Protein AF-A0A6B3CUC7-F1 (afdb_monomer_lite)

Foldseek 3Di:
DDADADDDDDKDKKKKWFWAADPVDWLAIDTDDIDIAIPVHPDGDDDDDHGQAIQIRQLVPDDDQDDGDPSNVVSCVGRLVNDPDVSNSVSVVVNVVVD

Secondary structure (DSSP, 8-state):
-B----SSS--EEEEEEEEEE-SSSTTBEEEEEEEEEEES-SSPBP--SPPSEEEETTTS-S-------HHHHHHHHHHTTB-S-HHHHHHHHHHHHH-

Sequence (99 aa):
ALTVHRAGERPHRIAVGLYDQDPGEEGRLTPRERLDIDVPQTAPRPIGKLPALVVLNDGDLSYAKIRFDADSFHTLRASLSGLPDPLTRAVVWNALRDA

Structure (mmCIF, N/CA/C/O backbone):
data_AF-A0A6B3CUC7-F1
#
_entry.id   AF-A0A6B3CUC7-F1
#
loop_
_atom_site.group_PDB
_atom_site.id
_atom_site.type_symbol
_atom_site.label_atom_id
_atom_site.label_alt_id
_atom_site.label_comp_id
_atom_site.label_asym_id
_atom_site.label_entity_id
_atom_site.label_seq_id
_atom_site.pdbx_PDB_ins_code
_atom_site.Cartn_x
_atom_site.Cartn_y
_atom_site.Cartn_z
_atom_site.occupancy
_atom_site.B_iso_or_equiv
_atom_site.auth_seq_id
_atom_site.auth_comp_id
_atom_site.auth_asym_id
_atom_site.auth_atom_id
_atom_site.pdbx_PDB_model_num
ATOM 1 N N . ALA A 1 1 ? 1.374 -13.800 -2.606 1.00 90.44 1 ALA A N 1
ATOM 2 C CA . ALA A 1 1 ? 2.677 -13.102 -2.671 1.00 90.44 1 ALA A CA 1
ATOM 3 C C . ALA A 1 1 ? 2.481 -11.805 -3.442 1.00 90.44 1 ALA A C 1
ATOM 5 O O . ALA A 1 1 ? 1.666 -11.790 -4.354 1.00 90.44 1 ALA A O 1
ATOM 6 N N . LEU A 1 2 ? 3.177 -10.738 -3.065 1.00 94.31 2 LEU A N 1
ATOM 7 C CA . LEU A 1 2 ? 3.146 -9.448 -3.743 1.00 94.31 2 LEU A CA 1
ATOM 8 C C . LEU A 1 2 ? 3.984 -9.504 -5.022 1.00 94.31 2 LEU A C 1
ATOM 10 O O . LEU A 1 2 ? 5.149 -9.911 -4.996 1.00 94.31 2 LEU A O 1
ATOM 14 N N . THR A 1 3 ? 3.390 -9.049 -6.119 1.00 94.00 3 THR A N 1
ATOM 15 C CA . THR A 1 3 ? 4.068 -8.839 -7.400 1.00 94.00 3 THR A CA 1
ATOM 16 C C . THR A 1 3 ? 3.871 -7.394 -7.844 1.00 94.00 3 THR A C 1
ATOM 18 O O . THR A 1 3 ? 2.806 -6.819 -7.633 1.00 94.00 3 THR A O 1
ATOM 21 N N . VAL A 1 4 ? 4.911 -6.795 -8.416 1.00 92.00 4 VAL A N 1
ATOM 22 C CA . VAL A 1 4 ? 4.930 -5.425 -8.925 1.00 92.00 4 VAL A CA 1
ATOM 23 C C . VAL A 1 4 ? 5.390 -5.478 -10.373 1.00 92.00 4 VAL A C 1
ATOM 25 O O . VAL A 1 4 ? 6.539 -5.802 -10.680 1.00 92.00 4 VAL A O 1
ATOM 28 N N . HIS A 1 5 ? 4.465 -5.167 -11.273 1.00 90.38 5 HIS A N 1
ATOM 29 C CA . HIS A 1 5 ? 4.723 -5.112 -12.704 1.00 90.38 5 HIS A CA 1
ATOM 30 C C . HIS A 1 5 ? 5.100 -3.684 -13.110 1.00 90.38 5 HIS A C 1
ATOM 32 O O . HIS A 1 5 ? 4.502 -2.723 -12.629 1.00 90.38 5 HIS A O 1
ATOM 38 N N . ARG A 1 6 ? 6.067 -3.540 -14.025 1.00 91.12 6 ARG A N 1
ATOM 39 C CA . ARG A 1 6 ? 6.365 -2.257 -14.684 1.00 91.12 6 ARG A CA 1
ATOM 40 C C . ARG A 1 6 ? 6.009 -2.311 -16.157 1.00 91.12 6 ARG A C 1
ATOM 42 O O . ARG A 1 6 ? 6.241 -3.326 -16.809 1.00 91.12 6 ARG A O 1
ATOM 49 N N . ALA A 1 7 ? 5.550 -1.181 -16.673 1.00 91.94 7 ALA A N 1
ATOM 50 C CA . ALA A 1 7 ? 5.624 -0.877 -18.092 1.00 91.94 7 ALA A CA 1
ATOM 51 C C . ALA A 1 7 ? 6.894 -0.048 -18.349 1.00 91.94 7 ALA A C 1
ATOM 53 O O . ALA A 1 7 ? 7.150 0.925 -17.640 1.00 91.94 7 ALA A O 1
ATOM 54 N N . GLY A 1 8 ? 7.693 -0.438 -19.345 1.00 91.44 8 GLY A N 1
ATOM 55 C CA . GLY A 1 8 ? 8.983 0.185 -19.660 1.00 91.44 8 GLY A CA 1
ATOM 56 C C . GLY A 1 8 ? 10.182 -0.477 -18.971 1.00 91.44 8 GLY A C 1
ATOM 57 O O . GLY A 1 8 ? 10.067 -1.519 -18.328 1.00 91.44 8 GLY A O 1
ATOM 58 N N . GLU A 1 9 ? 11.364 0.124 -19.125 1.00 92.25 9 GLU A N 1
ATOM 59 C CA . GLU A 1 9 ? 12.633 -0.544 -18.796 1.00 92.25 9 GLU A CA 1
ATOM 60 C C . GLU A 1 9 ? 13.389 0.069 -17.616 1.00 92.25 9 GLU A C 1
ATOM 62 O O . GLU A 1 9 ? 14.218 -0.617 -17.023 1.00 92.25 9 GLU A O 1
ATOM 67 N N . ARG A 1 10 ? 13.072 1.313 -17.222 1.00 92.25 10 ARG A N 1
ATOM 68 C CA . ARG A 1 10 ? 13.799 2.036 -16.170 1.00 92.25 10 ARG A CA 1
ATOM 69 C C . ARG A 1 10 ? 13.676 1.328 -14.809 1.00 92.25 10 ARG A C 1
ATOM 71 O O . ARG A 1 10 ? 12.561 1.244 -14.276 1.00 92.25 10 ARG A O 1
ATOM 78 N N . PRO A 1 11 ? 14.800 0.898 -14.206 1.00 93.31 11 PRO A N 1
ATOM 79 C CA . PRO A 1 11 ? 14.798 0.389 -12.846 1.00 93.31 11 PRO A CA 1
ATOM 80 C C . PRO A 1 11 ? 14.371 1.470 -11.857 1.00 93.31 11 PRO A C 1
ATOM 82 O O . PRO A 1 11 ? 14.728 2.643 -11.998 1.00 93.31 11 PRO A O 1
ATOM 85 N N . HIS A 1 12 ? 13.608 1.075 -10.849 1.00 93.00 12 HIS A N 1
ATOM 86 C CA . HIS A 1 12 ? 13.215 1.949 -9.753 1.00 93.00 12 HIS A CA 1
ATOM 87 C C . HIS A 1 12 ? 12.946 1.127 -8.500 1.00 93.00 12 HIS A C 1
ATOM 89 O O . HIS A 1 12 ? 12.766 -0.088 -8.567 1.00 93.00 12 HIS A O 1
ATOM 95 N N . ARG A 1 13 ? 12.899 1.817 -7.365 1.00 95.06 13 ARG A N 1
ATOM 96 C CA . ARG A 1 13 ? 12.464 1.263 -6.091 1.00 95.06 13 ARG A CA 1
ATOM 97 C C . ARG A 1 13 ? 11.147 1.911 -5.697 1.00 95.06 13 ARG A C 1
ATOM 99 O O . ARG A 1 13 ? 10.976 3.115 -5.891 1.00 95.06 13 ARG A O 1
ATOM 106 N N . ILE A 1 14 ? 10.226 1.116 -5.170 1.00 95.81 14 ILE A N 1
ATOM 107 C CA . ILE A 1 14 ? 8.959 1.595 -4.627 1.00 95.81 14 ILE A CA 1
ATOM 108 C C . ILE A 1 14 ? 8.740 1.013 -3.234 1.00 95.81 14 ILE A C 1
ATOM 110 O O . ILE A 1 14 ? 8.887 -0.191 -3.028 1.00 95.81 14 ILE A O 1
ATOM 114 N N . ALA A 1 15 ? 8.388 1.879 -2.286 1.00 97.44 15 ALA A N 1
ATOM 115 C CA . ALA A 1 15 ? 7.954 1.466 -0.962 1.00 97.44 15 ALA A CA 1
ATOM 116 C C . ALA A 1 15 ? 6.482 1.036 -1.023 1.00 97.44 15 ALA A C 1
ATOM 118 O O . ALA A 1 15 ? 5.626 1.785 -1.502 1.00 97.44 15 ALA A O 1
ATOM 119 N N . VAL A 1 16 ? 6.193 -0.179 -0.563 1.00 97.69 16 VAL A N 1
ATOM 120 C CA . VAL A 1 16 ? 4.850 -0.764 -0.522 1.00 97.69 16 VAL A CA 1
ATOM 121 C C . VAL A 1 16 ? 4.455 -1.001 0.929 1.00 97.69 16 VAL A C 1
ATOM 123 O O . VAL A 1 16 ? 5.020 -1.868 1.595 1.00 97.69 16 VAL A O 1
ATOM 126 N N . GLY A 1 17 ? 3.491 -0.228 1.418 1.00 98.19 17 GLY A N 1
ATOM 127 C CA . GLY A 1 17 ? 2.920 -0.378 2.753 1.00 98.19 17 GLY A CA 1
ATOM 128 C C . GLY A 1 17 ? 1.784 -1.396 2.762 1.00 98.19 17 GLY A C 1
ATOM 129 O O . GLY A 1 17 ? 0.894 -1.345 1.913 1.00 98.19 17 GLY A O 1
ATOM 130 N N . LEU A 1 18 ? 1.803 -2.317 3.723 1.00 98.50 18 LEU A N 1
ATOM 131 C CA . LEU A 1 18 ? 0.736 -3.285 3.966 1.00 98.50 18 LEU A CA 1
ATOM 132 C C . LEU A 1 18 ? 0.029 -2.931 5.273 1.00 98.50 18 LEU A C 1
ATOM 134 O O . LEU A 1 18 ? 0.685 -2.805 6.309 1.00 98.50 18 LEU A O 1
ATOM 138 N N . TYR A 1 19 ? -1.297 -2.824 5.236 1.00 98.56 19 TYR A N 1
ATOM 139 C CA . TYR A 1 19 ? -2.101 -2.442 6.395 1.00 98.56 19 TYR A CA 1
ATOM 140 C C . TYR A 1 19 ? -3.214 -3.450 6.669 1.00 98.56 19 TYR A C 1
ATOM 142 O O . TYR A 1 19 ? -3.852 -3.967 5.750 1.00 98.56 19 TYR A O 1
ATOM 150 N N . ASP A 1 20 ? -3.451 -3.708 7.951 1.00 98.25 20 ASP A N 1
ATOM 151 C CA . ASP A 1 20 ? -4.545 -4.535 8.454 1.00 98.25 20 ASP A CA 1
ATOM 152 C C . ASP A 1 20 ? -5.599 -3.679 9.154 1.00 98.25 20 ASP A C 1
ATOM 154 O O . ASP A 1 20 ? -5.282 -2.621 9.695 1.00 98.25 20 ASP A O 1
ATOM 158 N N . GLN A 1 21 ? -6.845 -4.156 9.181 1.00 97.56 21 GLN A N 1
ATOM 159 C CA . GLN A 1 21 ? -7.860 -3.599 10.078 1.00 97.56 21 GLN A CA 1
ATOM 160 C C . GLN A 1 21 ? -7.450 -3.857 11.530 1.00 97.56 21 GLN A C 1
ATOM 162 O O . GLN A 1 21 ? -6.992 -4.956 11.864 1.00 97.56 21 GLN A O 1
ATOM 167 N N . ASP A 1 22 ? -7.615 -2.851 12.382 1.00 96.38 22 ASP A N 1
ATOM 168 C CA . ASP A 1 22 ? -7.462 -3.019 13.819 1.00 96.38 22 ASP A CA 1
ATOM 169 C C . ASP A 1 22 ? -8.613 -3.894 14.356 1.00 96.38 22 ASP A C 1
ATOM 171 O O . ASP A 1 22 ? -9.782 -3.605 14.090 1.00 96.38 22 ASP A O 1
ATOM 175 N N . PRO A 1 23 ? -8.329 -4.985 15.088 1.00 92.88 23 PRO A N 1
ATOM 176 C CA . PRO A 1 23 ? -9.378 -5.849 15.621 1.00 92.88 23 PRO A CA 1
ATOM 177 C C . PRO A 1 23 ? -10.157 -5.218 16.788 1.00 92.88 23 PRO A C 1
ATOM 179 O O . PRO A 1 23 ? -11.219 -5.728 17.140 1.00 92.88 23 PRO A O 1
ATOM 182 N N . GLY A 1 24 ? -9.625 -4.170 17.425 1.00 94.38 24 GLY A N 1
ATOM 183 C CA . GLY A 1 24 ? -10.204 -3.514 18.598 1.00 94.38 24 GLY A CA 1
ATOM 184 C C . GLY A 1 24 ? -10.848 -2.154 18.323 1.00 94.38 24 GLY A C 1
ATOM 185 O O . GLY A 1 24 ? -11.537 -1.638 19.201 1.00 94.38 24 GLY A O 1
ATOM 186 N N . GLU A 1 25 ? -10.648 -1.573 17.139 1.00 95.25 25 GLU A N 1
ATOM 187 C CA . GLU A 1 25 ? -11.150 -0.241 16.794 1.00 95.25 25 GLU A CA 1
ATOM 188 C C . GLU A 1 25 ? -11.617 -0.187 15.333 1.00 95.25 25 GLU A C 1
ATOM 190 O O . GLU A 1 25 ? -10.818 -0.217 14.396 1.00 95.25 25 GLU A O 1
ATOM 195 N N . GLU A 1 26 ? -12.934 -0.096 15.130 1.00 93.81 26 GLU A N 1
ATOM 196 C CA . GLU A 1 26 ? -13.516 -0.023 13.789 1.00 93.81 26 GLU A CA 1
ATOM 197 C C . GLU A 1 26 ? -13.016 1.217 13.036 1.00 93.81 26 GLU A C 1
ATOM 199 O O . GLU A 1 26 ? -12.954 2.323 13.573 1.00 93.81 26 GLU A O 1
ATOM 204 N N . GLY A 1 27 ? -12.645 1.029 11.770 1.00 95.50 27 GLY A N 1
ATOM 205 C CA . GLY A 1 27 ? -12.137 2.105 10.926 1.00 95.50 27 GLY A CA 1
ATOM 206 C C . GLY A 1 27 ? -10.655 2.426 11.133 1.00 95.50 27 GLY A C 1
ATOM 207 O O . GLY A 1 27 ? -10.101 3.181 10.335 1.00 95.50 27 GLY A O 1
ATOM 208 N N . ARG A 1 28 ? -9.981 1.848 12.138 1.00 97.88 28 ARG A N 1
ATOM 209 C CA . ARG A 1 28 ? -8.538 2.017 12.334 1.00 97.88 28 ARG A CA 1
ATOM 210 C C . ARG A 1 28 ? -7.738 1.009 11.516 1.00 97.88 28 ARG A C 1
ATOM 212 O O . ARG A 1 28 ? -8.062 -0.173 11.452 1.00 97.88 28 ARG A O 1
ATOM 219 N N . LEU A 1 29 ? -6.651 1.487 10.912 1.00 98.44 29 LEU A N 1
ATOM 220 C CA . LEU A 1 29 ? -5.696 0.658 10.184 1.00 98.44 29 LEU A CA 1
ATOM 221 C C . LEU A 1 29 ? -4.382 0.563 10.960 1.00 98.44 29 LEU A C 1
ATOM 223 O O . LEU A 1 29 ? -3.906 1.535 11.546 1.00 98.44 29 LEU A O 1
ATOM 227 N N . THR A 1 30 ? -3.765 -0.612 10.937 1.00 98.25 30 THR A N 1
ATOM 228 C CA . THR A 1 30 ? -2.478 -0.877 11.584 1.00 98.25 30 THR A CA 1
ATOM 229 C C . THR A 1 30 ? -1.429 -1.243 10.537 1.00 98.25 30 THR A C 1
ATOM 231 O O . THR A 1 30 ? -1.719 -2.021 9.624 1.00 98.25 30 THR A O 1
ATOM 234 N N . PRO A 1 31 ? -0.212 -0.671 10.609 1.00 97.88 31 PRO A N 1
ATOM 235 C CA . PRO A 1 31 ? 0.858 -1.026 9.694 1.00 97.88 31 PRO A CA 1
ATOM 236 C C . PRO A 1 31 ? 1.316 -2.445 10.017 1.00 97.88 31 PRO A C 1
ATOM 238 O O . PRO A 1 31 ? 1.704 -2.742 11.146 1.00 97.88 31 PRO A O 1
ATOM 241 N N . ARG A 1 32 ? 1.281 -3.318 9.016 1.00 97.62 32 ARG A N 1
ATOM 242 C CA . ARG A 1 32 ? 1.827 -4.668 9.126 1.00 97.62 32 ARG A CA 1
ATOM 243 C C . ARG A 1 32 ? 3.314 -4.670 8.794 1.00 97.62 32 ARG A C 1
ATOM 245 O O . ARG A 1 32 ? 4.125 -5.158 9.569 1.00 97.62 32 ARG A O 1
ATOM 252 N N . GLU A 1 33 ? 3.658 -4.159 7.618 1.00 97.69 33 GLU A N 1
ATOM 253 C CA . GLU A 1 33 ? 5.021 -4.153 7.087 1.00 97.69 33 GLU A CA 1
ATOM 254 C C . GLU A 1 33 ? 5.119 -3.102 5.976 1.00 97.69 33 GLU A C 1
ATOM 256 O O . GLU A 1 33 ? 4.162 -2.907 5.222 1.00 97.69 33 GLU A O 1
ATOM 261 N N . ARG A 1 34 ? 6.279 -2.452 5.845 1.00 97.38 34 ARG A N 1
ATOM 262 C CA . ARG A 1 34 ? 6.635 -1.660 4.664 1.00 97.38 34 ARG A CA 1
ATOM 263 C C . ARG A 1 34 ? 7.764 -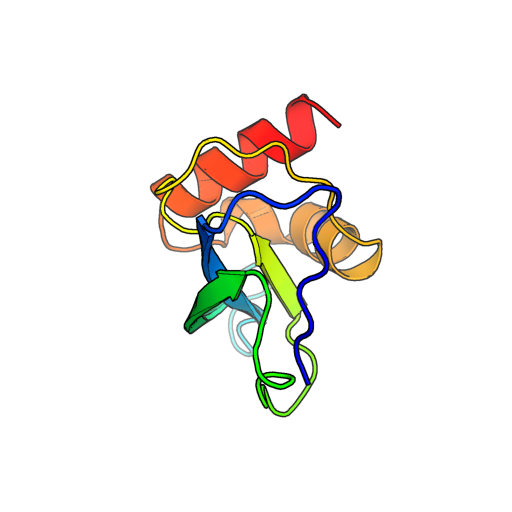2.369 3.929 1.00 97.38 34 ARG A C 1
ATOM 265 O O . ARG A 1 34 ? 8.789 -2.696 4.520 1.00 97.38 34 ARG A O 1
ATOM 272 N N . LEU A 1 35 ? 7.553 -2.613 2.645 1.00 97.50 35 LEU A N 1
ATOM 273 C CA . LEU A 1 35 ? 8.446 -3.377 1.789 1.00 97.50 35 LEU A CA 1
ATOM 274 C C . LEU A 1 35 ? 9.068 -2.467 0.739 1.00 97.50 35 LEU A C 1
ATOM 276 O O . LEU A 1 35 ? 8.351 -1.873 -0.061 1.00 97.50 35 LEU A O 1
ATOM 280 N N . ASP A 1 36 ? 10.392 -2.434 0.680 1.00 96.69 36 ASP A N 1
ATOM 281 C CA . ASP A 1 36 ? 11.097 -1.826 -0.443 1.00 96.69 36 ASP A CA 1
ATOM 282 C C . ASP A 1 36 ? 11.203 -2.832 -1.584 1.00 96.69 36 ASP A C 1
ATOM 284 O O . ASP A 1 36 ? 11.833 -3.887 -1.460 1.00 96.69 36 ASP A O 1
ATOM 288 N N . ILE A 1 37 ? 10.568 -2.508 -2.706 1.00 96.81 37 ILE A N 1
ATOM 289 C CA . ILE A 1 37 ? 10.515 -3.368 -3.878 1.00 96.81 37 ILE A CA 1
ATOM 290 C C . ILE A 1 37 ? 11.311 -2.731 -5.011 1.00 96.81 37 ILE A C 1
ATOM 292 O O . ILE A 1 37 ? 10.939 -1.676 -5.525 1.00 96.81 37 ILE A O 1
ATOM 296 N N . ASP A 1 38 ? 12.388 -3.396 -5.426 1.00 95.69 38 ASP A N 1
ATOM 297 C CA . ASP A 1 38 ? 13.051 -3.097 -6.694 1.00 95.69 38 ASP A CA 1
ATOM 298 C C . ASP A 1 38 ? 12.190 -3.602 -7.861 1.00 95.69 38 ASP A C 1
ATOM 300 O O . ASP A 1 38 ? 11.598 -4.683 -7.800 1.00 95.69 38 ASP A O 1
ATOM 304 N N . VAL A 1 39 ? 12.107 -2.807 -8.926 1.00 93.62 39 VAL A N 1
ATOM 305 C CA . VAL A 1 39 ? 11.275 -3.075 -10.100 1.00 93.62 39 VAL A CA 1
ATOM 306 C C . VAL A 1 39 ? 12.160 -2.990 -11.359 1.00 93.62 39 VAL A C 1
ATOM 308 O O . VAL A 1 39 ? 12.676 -1.906 -11.644 1.00 93.62 39 VAL A O 1
ATOM 311 N N . PRO A 1 40 ? 12.360 -4.082 -12.137 1.00 95.31 40 PRO A N 1
ATOM 312 C CA . PRO A 1 40 ? 11.749 -5.408 -11.982 1.00 95.31 40 PRO A CA 1
ATOM 313 C C . PRO A 1 40 ? 12.068 -6.068 -10.653 1.00 95.31 40 PRO A C 1
ATOM 315 O O . PRO A 1 40 ? 13.216 -6.065 -10.219 1.00 95.31 40 PRO A O 1
ATOM 318 N N . GLN A 1 41 ? 11.071 -6.758 -10.109 1.00 94.75 41 GLN A N 1
ATOM 319 C CA . GLN A 1 41 ? 11.325 -7.757 -9.088 1.00 94.75 41 GLN A CA 1
ATOM 320 C C . GLN A 1 41 ? 12.072 -8.946 -9.693 1.00 94.75 41 GLN A C 1
ATOM 322 O O . GLN A 1 41 ? 11.759 -9.393 -10.797 1.00 94.75 41 GLN A O 1
ATOM 327 N N . THR A 1 42 ? 13.020 -9.494 -8.939 1.00 93.69 42 THR A N 1
ATOM 328 C CA . THR A 1 42 ? 13.687 -10.762 -9.270 1.00 93.69 42 THR A CA 1
ATOM 329 C C . THR A 1 42 ? 12.811 -11.972 -8.941 1.00 93.69 42 THR A C 1
ATOM 331 O O . THR A 1 42 ? 12.892 -12.990 -9.620 1.00 93.69 42 THR A O 1
ATOM 334 N N . ALA A 1 43 ? 11.951 -11.855 -7.924 1.00 95.12 43 ALA A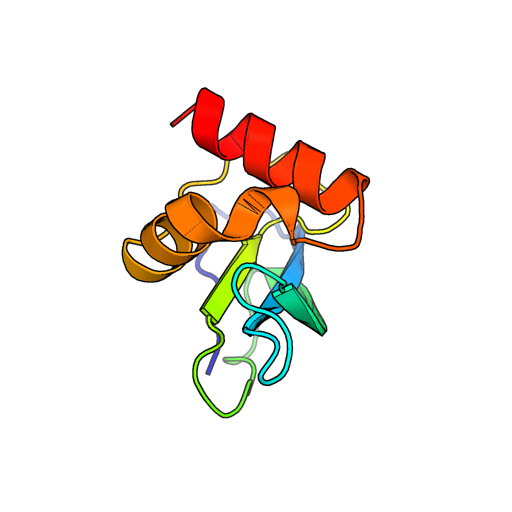 N 1
ATOM 335 C CA . ALA A 1 43 ? 10.965 -12.856 -7.532 1.00 95.12 43 ALA A CA 1
ATOM 336 C C . ALA A 1 43 ? 9.773 -12.199 -6.803 1.00 95.12 43 ALA A C 1
ATOM 338 O O . ALA A 1 43 ? 9.940 -11.128 -6.209 1.00 95.12 43 ALA A O 1
ATOM 339 N N . PRO A 1 44 ? 8.581 -12.831 -6.792 1.00 95.56 44 PRO A N 1
ATOM 340 C CA . PRO A 1 44 ? 7.463 -12.386 -5.964 1.00 95.56 44 PRO A CA 1
ATOM 341 C C . PRO A 1 44 ? 7.850 -12.302 -4.484 1.00 95.56 44 PRO A C 1
ATOM 343 O O . PRO A 1 44 ? 8.529 -13.184 -3.958 1.00 95.56 44 PRO A O 1
ATOM 346 N N . ARG A 1 45 ? 7.366 -11.275 -3.781 1.00 96.25 45 ARG A N 1
ATOM 347 C CA . ARG A 1 45 ? 7.638 -11.079 -2.352 1.00 96.25 45 ARG A CA 1
ATOM 348 C C . ARG A 1 45 ? 6.568 -11.786 -1.506 1.00 96.25 45 ARG A C 1
ATOM 350 O O . ARG A 1 45 ? 5.387 -11.461 -1.639 1.00 96.25 45 ARG A O 1
ATOM 357 N N . PRO A 1 46 ? 6.901 -12.758 -0.642 1.00 96.25 46 PRO A N 1
ATOM 358 C CA . PRO A 1 46 ? 5.922 -13.345 0.273 1.00 96.25 46 PRO A CA 1
ATOM 359 C C . PRO A 1 46 ? 5.403 -12.292 1.261 1.00 96.25 46 PRO A C 1
ATOM 361 O O . PRO A 1 46 ? 6.197 -11.540 1.810 1.00 96.25 46 PRO A O 1
ATOM 364 N N . ILE A 1 47 ? 4.083 -12.248 1.477 1.00 96.44 47 ILE A N 1
ATOM 365 C CA . ILE A 1 47 ? 3.425 -11.281 2.387 1.00 96.44 47 ILE A CA 1
ATOM 366 C C . ILE A 1 47 ? 2.427 -11.939 3.357 1.00 96.44 47 ILE A C 1
ATOM 368 O O . ILE A 1 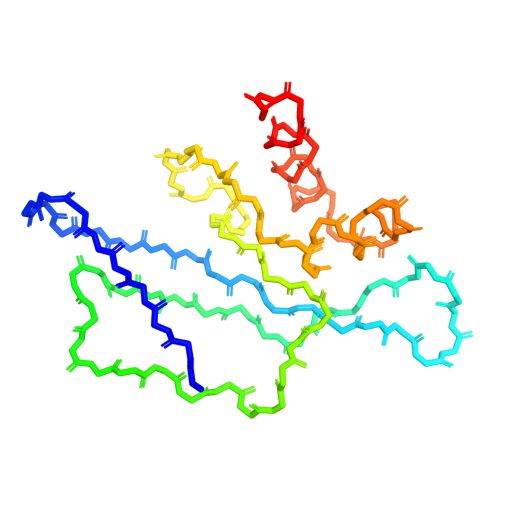47 ? 1.712 -11.259 4.091 1.00 96.44 47 ILE A O 1
ATOM 372 N N . GLY A 1 48 ? 2.344 -13.274 3.343 1.00 96.00 48 GLY A N 1
ATOM 373 C CA . GLY A 1 48 ? 1.352 -14.028 4.111 1.00 96.00 48 GLY A CA 1
ATOM 374 C C . GLY A 1 48 ? -0.082 -13.791 3.627 1.00 96.00 48 GLY A C 1
ATOM 375 O O . GLY A 1 48 ? -0.337 -13.777 2.419 1.00 96.00 48 GLY A O 1
ATOM 376 N N . LYS A 1 49 ? -1.010 -13.639 4.583 1.00 95.44 49 LYS A N 1
ATOM 377 C CA . LYS A 1 49 ? -2.432 -13.343 4.332 1.00 95.44 49 LYS A CA 1
ATOM 378 C C . LYS A 1 49 ? -2.595 -12.038 3.543 1.00 95.44 49 LYS A C 1
ATOM 380 O O . LYS A 1 49 ? -1.761 -11.140 3.660 1.00 95.44 49 LYS A O 1
ATOM 385 N N . LEU A 1 50 ? -3.680 -11.897 2.786 1.00 95.25 50 LEU A N 1
ATOM 386 C CA . LEU A 1 50 ? -3.975 -10.637 2.102 1.00 95.25 50 LEU A CA 1
ATOM 387 C C . LEU A 1 50 ? -4.151 -9.511 3.150 1.00 95.25 50 LEU A C 1
ATOM 389 O O . LEU A 1 50 ? -4.806 -9.746 4.168 1.00 95.25 50 LEU A O 1
ATOM 393 N N . PRO A 1 51 ? -3.495 -8.347 3.004 1.00 97.75 51 PRO A N 1
ATOM 394 C CA . PRO A 1 51 ? -3.771 -7.179 3.839 1.00 97.75 51 PRO A CA 1
ATOM 395 C C . PRO A 1 51 ? -5.117 -6.555 3.471 1.00 97.75 51 PRO A C 1
ATOM 397 O O . PRO A 1 51 ? -5.626 -6.774 2.375 1.00 97.75 51 PRO A O 1
ATOM 400 N N . ALA A 1 52 ? -5.672 -5.756 4.378 1.00 97.69 52 ALA A N 1
ATOM 401 C CA . ALA A 1 52 ? -6.878 -4.981 4.099 1.00 97.69 52 ALA A CA 1
ATOM 402 C C . ALA A 1 52 ? -6.614 -3.838 3.105 1.00 97.69 52 ALA A C 1
ATOM 404 O O . ALA A 1 52 ? -7.520 -3.415 2.391 1.00 97.69 52 ALA A O 1
ATOM 405 N N . LEU A 1 53 ? -5.380 -3.328 3.074 1.00 98.50 53 LEU A N 1
ATOM 406 C CA . LEU A 1 53 ? -4.960 -2.249 2.188 1.00 98.50 53 LEU A CA 1
ATOM 407 C C . LEU A 1 53 ? -3.493 -2.414 1.782 1.00 98.50 53 LEU A C 1
ATOM 409 O O . LEU A 1 53 ? -2.624 -2.669 2.623 1.00 98.50 53 LEU A O 1
ATOM 413 N N . VAL A 1 54 ? -3.223 -2.205 0.494 1.00 97.81 54 VAL A N 1
ATOM 414 C CA . VAL A 1 54 ? -1.875 -2.045 -0.061 1.00 97.81 54 VAL A CA 1
ATOM 415 C C . VAL A 1 54 ? -1.691 -0.598 -0.513 1.00 97.81 54 VAL A C 1
ATOM 417 O O . VAL A 1 54 ? -2.431 -0.110 -1.364 1.00 97.81 54 VAL A O 1
ATOM 420 N N . VAL A 1 55 ? -0.684 0.088 0.026 1.00 97.44 55 VAL A N 1
ATOM 421 C CA . VAL A 1 55 ? -0.318 1.455 -0.372 1.00 97.44 55 VAL A CA 1
ATOM 422 C C . VAL A 1 55 ? 0.976 1.412 -1.172 1.00 97.44 55 VAL A C 1
ATOM 424 O O . VAL A 1 55 ? 2.040 1.110 -0.637 1.00 97.44 55 VAL A O 1
ATOM 427 N N . LEU A 1 56 ? 0.892 1.715 -2.467 1.00 95.06 56 LEU A N 1
ATOM 428 C CA . LEU A 1 56 ? 2.077 1.964 -3.288 1.00 95.06 56 LEU A CA 1
ATOM 429 C C . LEU A 1 56 ? 2.639 3.358 -2.986 1.00 95.06 56 LEU A C 1
ATOM 431 O O . LEU A 1 56 ? 1.876 4.280 -2.722 1.00 95.06 56 LEU A O 1
ATOM 435 N N . ASN A 1 57 ? 3.961 3.515 -3.087 1.00 96.25 57 ASN A N 1
ATOM 436 C CA . ASN A 1 57 ? 4.671 4.759 -2.767 1.00 96.25 57 ASN A CA 1
ATOM 437 C C . ASN A 1 57 ? 4.432 5.237 -1.324 1.00 96.25 57 ASN A C 1
ATOM 439 O O . ASN A 1 57 ? 4.260 6.427 -1.054 1.00 96.25 57 ASN A O 1
ATOM 443 N N . ASP A 1 58 ? 4.395 4.288 -0.396 1.00 97.56 58 ASP A N 1
ATOM 444 C CA . ASP A 1 58 ? 4.195 4.587 1.012 1.00 97.56 58 ASP A CA 1
ATOM 445 C C . ASP A 1 58 ? 5.374 5.416 1.565 1.00 97.56 58 ASP A C 1
ATOM 447 O O . ASP A 1 58 ? 6.540 5.051 1.407 1.00 97.56 58 ASP A O 1
ATOM 451 N N . GLY A 1 59 ? 5.072 6.562 2.179 1.00 95.75 59 GLY A N 1
ATOM 452 C CA . GLY A 1 59 ? 6.065 7.561 2.589 1.00 95.75 59 GLY A CA 1
ATOM 453 C C . GLY A 1 59 ? 6.530 8.533 1.492 1.00 95.75 59 GLY A C 1
ATOM 454 O O . GLY A 1 59 ? 7.485 9.263 1.734 1.00 95.75 59 GLY A O 1
ATOM 455 N N . ASP A 1 60 ? 5.878 8.559 0.323 1.00 96.50 60 ASP A N 1
ATOM 456 C CA . ASP A 1 60 ? 6.111 9.535 -0.761 1.00 96.50 60 ASP A CA 1
ATOM 457 C C . ASP A 1 60 ? 7.569 9.602 -1.273 1.00 96.50 60 ASP A C 1
ATOM 459 O O . ASP A 1 60 ? 8.130 10.664 -1.533 1.00 96.50 60 ASP A O 1
ATOM 463 N N . LEU A 1 61 ? 8.219 8.440 -1.398 1.00 94.94 61 LEU A N 1
ATOM 464 C CA . LEU A 1 61 ? 9.647 8.326 -1.746 1.00 94.94 61 LEU A CA 1
ATOM 465 C C . LEU A 1 61 ? 9.926 8.289 -3.258 1.00 94.94 61 LEU A C 1
ATOM 467 O O . LEU A 1 61 ? 11.080 8.240 -3.687 1.00 94.94 61 LEU A O 1
ATOM 471 N N . SER A 1 62 ? 8.880 8.275 -4.076 1.00 91.38 62 SER A N 1
ATOM 472 C CA . SER A 1 62 ? 8.944 8.209 -5.530 1.00 91.38 62 SER A CA 1
ATOM 473 C C . SER A 1 62 ? 7.857 9.079 -6.150 1.00 91.38 62 SER A C 1
ATOM 475 O O . SER A 1 62 ? 6.857 9.408 -5.520 1.00 91.38 62 SER A O 1
ATOM 477 N N . TYR A 1 63 ? 8.026 9.437 -7.418 1.00 90.38 63 TYR A N 1
ATOM 478 C CA . TYR A 1 63 ? 6.990 10.151 -8.153 1.00 90.38 63 TYR A CA 1
ATOM 479 C C . TYR A 1 63 ? 6.025 9.144 -8.783 1.00 90.38 63 TYR A C 1
ATOM 481 O O . TYR A 1 63 ? 6.341 8.529 -9.805 1.00 90.38 63 TYR A O 1
ATOM 489 N N . ALA A 1 64 ? 4.865 8.948 -8.154 1.00 90.62 64 ALA A N 1
ATOM 490 C CA . ALA A 1 64 ? 3.911 7.912 -8.536 1.00 90.62 64 ALA A CA 1
ATOM 491 C C . ALA A 1 64 ? 2.479 8.445 -8.667 1.00 90.62 64 ALA A C 1
ATOM 493 O O . ALA A 1 64 ? 2.010 9.232 -7.848 1.00 90.62 64 ALA A O 1
ATOM 494 N N . LYS A 1 65 ? 1.759 7.939 -9.675 1.00 92.56 65 LYS A N 1
ATOM 495 C CA . LYS A 1 65 ? 0.293 7.978 -9.726 1.00 92.56 65 LYS A CA 1
ATOM 496 C C . LYS A 1 65 ? -0.239 6.611 -9.328 1.00 92.56 65 LYS A C 1
ATOM 498 O O . LYS A 1 65 ? 0.203 5.600 -9.873 1.00 92.56 65 LYS A O 1
ATOM 503 N N . ILE A 1 66 ? -1.174 6.586 -8.388 1.00 94.88 66 ILE A N 1
ATOM 504 C CA . ILE A 1 66 ? -1.642 5.354 -7.753 1.00 94.88 66 ILE A CA 1
ATOM 505 C C . ILE A 1 66 ? -3.121 5.171 -8.076 1.00 94.88 66 ILE A C 1
ATOM 507 O O . ILE A 1 66 ? -3.909 6.101 -7.933 1.00 94.88 66 ILE A O 1
ATOM 511 N N . ARG A 1 67 ? -3.492 3.957 -8.489 1.00 95.06 67 ARG A N 1
ATOM 512 C CA . ARG A 1 67 ? -4.883 3.504 -8.558 1.00 95.06 67 ARG A CA 1
ATOM 513 C C . ARG A 1 67 ? -5.019 2.286 -7.664 1.00 95.06 67 ARG A C 1
ATOM 515 O O . ARG A 1 67 ? -4.238 1.347 -7.801 1.00 95.06 67 ARG A O 1
ATOM 522 N N . PHE A 1 68 ? -5.977 2.332 -6.750 1.00 96.00 68 PHE A N 1
ATOM 523 C CA . PHE A 1 68 ? -6.245 1.226 -5.841 1.00 96.00 68 PHE A CA 1
ATOM 524 C C . PHE A 1 68 ? -7.098 0.162 -6.528 1.00 96.00 68 PHE A C 1
ATOM 526 O O . PHE A 1 68 ? -7.952 0.475 -7.359 1.00 96.00 68 PHE A O 1
ATOM 533 N N . ASP A 1 69 ? -6.857 -1.096 -6.169 1.00 94.19 69 ASP A N 1
ATOM 534 C CA . ASP A 1 69 ? -7.779 -2.184 -6.473 1.00 94.19 69 ASP A CA 1
ATOM 535 C C . ASP A 1 69 ? -9.103 -2.012 -5.700 1.00 94.19 69 ASP A C 1
ATOM 537 O O . ASP A 1 69 ? -9.220 -1.163 -4.812 1.00 94.19 69 ASP A O 1
ATOM 541 N N . ALA A 1 70 ? -10.114 -2.807 -6.054 1.00 95.44 70 ALA A N 1
ATOM 542 C CA . ALA A 1 70 ? -11.451 -2.681 -5.479 1.00 95.44 70 ALA A CA 1
ATOM 543 C C . ALA A 1 70 ? -11.479 -2.906 -3.956 1.00 95.44 70 ALA A C 1
ATOM 545 O O . ALA A 1 70 ? -12.195 -2.185 -3.258 1.00 95.44 70 ALA A O 1
ATOM 546 N N . ASP A 1 71 ? -10.685 -3.847 -3.439 1.00 96.19 71 ASP A N 1
ATOM 547 C CA . ASP A 1 71 ? -10.662 -4.188 -2.015 1.00 96.19 71 ASP A CA 1
ATOM 548 C C . ASP A 1 71 ? -9.952 -3.090 -1.215 1.00 96.19 71 ASP A C 1
ATOM 550 O O . ASP A 1 71 ? -10.493 -2.579 -0.231 1.00 96.19 71 ASP A O 1
ATOM 554 N N . SER A 1 72 ? -8.790 -2.634 -1.694 1.00 97.19 72 SER A N 1
ATOM 555 C CA . SER A 1 72 ? -8.079 -1.483 -1.130 1.00 97.19 72 SER A CA 1
ATOM 556 C C . SER A 1 72 ? -8.946 -0.219 -1.155 1.00 97.19 72 SER A C 1
ATOM 558 O O . SER A 1 72 ? -9.001 0.518 -0.170 1.00 97.19 72 SER A O 1
ATOM 560 N N . PHE A 1 73 ? -9.666 0.036 -2.253 1.00 96.75 73 PHE A N 1
ATOM 561 C CA . PHE A 1 73 ? -10.568 1.182 -2.364 1.00 96.75 73 PHE A CA 1
ATOM 562 C C . PHE A 1 73 ? -11.743 1.085 -1.381 1.00 96.75 73 PHE A C 1
ATOM 564 O O . PHE A 1 73 ? -12.090 2.078 -0.737 1.00 96.75 73 PHE A O 1
ATOM 571 N N . HIS A 1 74 ? -12.335 -0.103 -1.221 1.00 96.50 74 HIS A N 1
ATOM 572 C CA . HIS A 1 74 ? -13.397 -0.338 -0.245 1.00 96.50 74 HIS A CA 1
ATOM 573 C C . HIS A 1 74 ? -12.910 -0.096 1.190 1.00 96.50 74 HIS A C 1
ATOM 575 O O . HIS A 1 74 ? -13.545 0.660 1.927 1.00 96.50 74 HIS A O 1
ATOM 581 N N . THR A 1 75 ? -11.745 -0.644 1.553 1.00 97.88 75 THR A N 1
ATOM 582 C CA . THR A 1 75 ? -11.100 -0.389 2.848 1.00 97.88 75 THR A CA 1
ATOM 583 C C . THR A 1 75 ? -10.878 1.104 3.080 1.00 97.88 75 THR A C 1
ATOM 585 O O . THR A 1 75 ? -11.213 1.624 4.142 1.00 97.88 75 THR A O 1
ATOM 588 N N . LEU A 1 76 ? -10.359 1.830 2.089 1.00 97.44 76 LEU A N 1
ATOM 589 C CA . LEU A 1 76 ? -10.099 3.264 2.218 1.00 97.44 76 LEU A CA 1
ATOM 590 C C . LEU A 1 76 ? -11.373 4.089 2.384 1.00 97.44 76 LEU A C 1
ATOM 592 O O . LEU A 1 76 ? -11.382 5.047 3.154 1.00 97.44 76 LEU A O 1
ATOM 596 N N . ARG A 1 77 ? -12.465 3.713 1.717 1.00 95.69 77 ARG A N 1
ATOM 597 C CA . ARG A 1 77 ? -13.749 4.406 1.864 1.00 95.69 77 ARG A CA 1
ATOM 598 C C . ARG A 1 77 ? -14.267 4.377 3.308 1.00 95.69 77 ARG A C 1
ATOM 600 O O . ARG A 1 77 ? -14.913 5.336 3.720 1.00 95.69 77 ARG A O 1
ATOM 607 N N . ALA A 1 78 ? -13.989 3.305 4.049 1.00 95.81 78 ALA A N 1
ATOM 608 C CA . ALA A 1 78 ? -14.396 3.151 5.445 1.00 95.81 78 ALA A CA 1
ATOM 609 C C . ALA A 1 78 ? -13.343 3.655 6.451 1.00 95.81 78 ALA A C 1
ATOM 611 O O . ALA A 1 78 ? -13.708 4.176 7.501 1.00 95.81 78 ALA A O 1
ATOM 612 N N . SER A 1 79 ? -12.051 3.524 6.129 1.00 97.50 79 SER A N 1
ATOM 613 C CA . SER A 1 79 ? -10.971 3.580 7.127 1.00 97.50 79 SER A CA 1
ATOM 614 C C . SER A 1 79 ? -9.853 4.591 6.819 1.00 97.50 79 SER A C 1
ATOM 616 O O . SER A 1 79 ? -8.820 4.572 7.488 1.00 97.50 79 SER A O 1
ATOM 618 N N . LEU A 1 80 ? -9.996 5.483 5.825 1.00 97.19 80 LEU A N 1
ATOM 619 C CA . LEU A 1 80 ? -8.909 6.402 5.426 1.00 97.19 80 LEU A CA 1
ATOM 620 C C . LEU A 1 80 ? -8.373 7.242 6.590 1.00 97.19 80 LEU A C 1
ATOM 622 O O . LEU A 1 80 ? -7.158 7.373 6.746 1.00 97.19 80 LEU A O 1
ATOM 626 N N . SER A 1 81 ? -9.256 7.816 7.411 1.00 96.69 81 SER A N 1
ATOM 627 C CA . SER A 1 81 ? -8.846 8.622 8.569 1.00 96.69 81 SER A CA 1
ATOM 628 C C . SER A 1 81 ? -8.126 7.801 9.640 1.00 96.69 81 SER A C 1
ATOM 630 O O . SER A 1 81 ? -7.369 8.372 10.419 1.00 96.69 81 SER A O 1
ATOM 632 N N . GLY A 1 82 ? -8.332 6.481 9.660 1.00 97.31 82 GLY A N 1
ATOM 633 C CA . GLY A 1 82 ? -7.718 5.555 10.604 1.00 97.31 82 GLY A CA 1
ATOM 634 C C . GLY A 1 82 ? -6.318 5.072 10.225 1.00 97.31 82 GLY A C 1
ATOM 635 O O . GLY A 1 82 ? -5.711 4.339 11.002 1.00 97.31 82 GLY A O 1
ATOM 636 N N . LEU A 1 83 ? -5.770 5.474 9.071 1.00 98.25 83 LEU A N 1
ATOM 637 C CA . LEU A 1 83 ? -4.339 5.320 8.784 1.00 98.25 83 LEU A CA 1
ATOM 638 C C . LEU A 1 83 ? -3.525 6.144 9.798 1.00 98.25 83 LEU A C 1
ATOM 640 O O . LEU A 1 83 ? -3.763 7.349 9.916 1.00 98.25 83 LEU A O 1
ATOM 644 N N . PRO A 1 84 ? -2.543 5.561 10.507 1.00 97.00 84 PRO A N 1
ATOM 645 C CA . PRO A 1 84 ? -1.902 6.237 11.633 1.00 97.00 84 PRO A CA 1
ATOM 646 C C . PRO A 1 84 ? -0.895 7.299 11.186 1.00 97.00 84 PRO A C 1
ATOM 648 O O . PRO A 1 84 ? -0.796 8.361 11.802 1.00 97.00 84 PRO A O 1
ATOM 651 N N . ASP A 1 85 ? -0.179 7.041 10.092 1.00 97.75 85 ASP A N 1
ATOM 652 C CA . ASP A 1 85 ? 0.848 7.941 9.582 1.00 97.75 85 ASP A CA 1
ATOM 653 C C . ASP A 1 85 ? 0.238 9.058 8.706 1.00 97.75 85 ASP A C 1
ATOM 655 O O . ASP A 1 85 ? -0.438 8.768 7.709 1.00 97.75 85 ASP A O 1
ATOM 659 N N . PRO A 1 86 ? 0.454 10.345 9.043 1.00 98.00 86 PRO A N 1
ATOM 660 C CA . PRO A 1 86 ? -0.127 11.462 8.302 1.00 98.00 86 PRO A CA 1
ATOM 661 C C . PRO A 1 86 ? 0.378 11.574 6.859 1.00 98.00 86 PRO A C 1
ATOM 663 O O . PRO A 1 86 ? -0.395 11.987 5.994 1.00 98.00 86 PRO A O 1
ATOM 666 N N . LEU A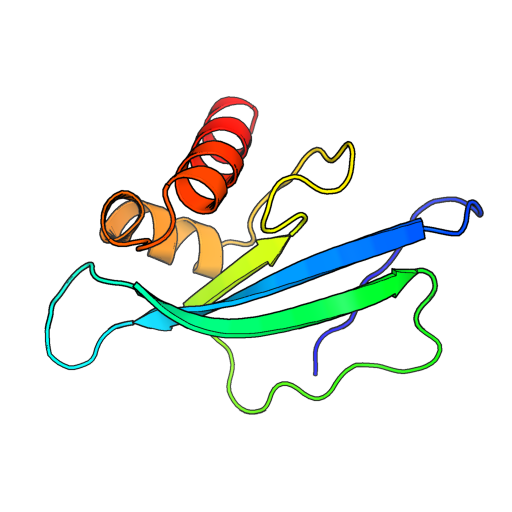 1 87 ? 1.632 11.204 6.578 1.00 97.81 87 LEU A N 1
ATOM 667 C CA . LEU A 1 87 ? 2.183 11.276 5.222 1.00 97.81 87 LEU A CA 1
ATOM 668 C C . LEU A 1 87 ? 1.556 10.207 4.319 1.00 97.81 87 LEU A C 1
ATOM 670 O O . LEU A 1 87 ? 1.118 10.511 3.212 1.00 97.81 87 LEU A O 1
ATOM 674 N N . THR A 1 88 ? 1.403 8.988 4.828 1.00 98.06 88 THR A N 1
ATOM 675 C CA . THR A 1 88 ? 0.666 7.905 4.165 1.00 98.06 88 THR A CA 1
ATOM 676 C C . THR A 1 88 ? -0.767 8.337 3.853 1.00 98.06 88 THR A C 1
ATOM 678 O O . THR A 1 88 ? -1.236 8.162 2.727 1.00 98.06 88 THR A O 1
ATOM 681 N N . ARG A 1 89 ? -1.463 8.967 4.816 1.00 97.88 89 ARG A N 1
ATOM 682 C CA . ARG A 1 89 ? -2.805 9.529 4.575 1.00 97.88 89 ARG A C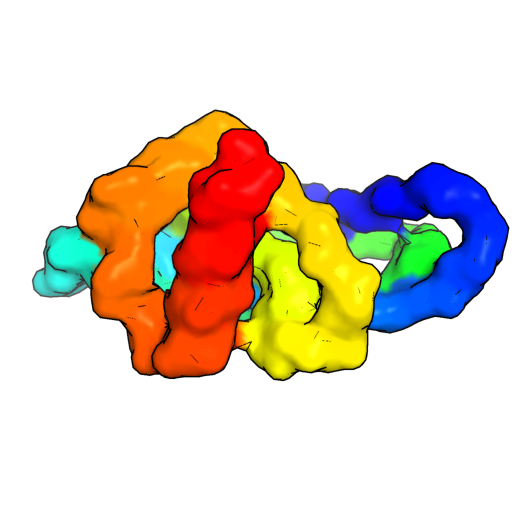A 1
ATOM 683 C C . ARG A 1 89 ? -2.808 10.542 3.438 1.00 97.88 89 ARG A C 1
ATOM 685 O O . ARG A 1 89 ? -3.724 10.515 2.623 1.00 97.88 89 ARG A O 1
ATOM 692 N N . ALA A 1 90 ? -1.808 11.419 3.370 1.00 97.50 90 ALA A N 1
ATOM 693 C CA . ALA A 1 90 ? -1.706 12.406 2.301 1.00 97.50 90 ALA A CA 1
ATOM 694 C C . ALA A 1 90 ? -1.491 11.752 0.923 1.00 97.50 90 ALA A C 1
ATOM 696 O O . ALA A 1 90 ? -2.165 12.136 -0.033 1.00 97.50 90 ALA A O 1
ATOM 697 N N . VAL A 1 91 ? -0.622 10.735 0.823 1.00 97.44 91 VAL A N 1
ATOM 698 C CA . VAL A 1 91 ? -0.411 9.946 -0.409 1.00 97.44 91 VAL A CA 1
ATOM 699 C C . VAL A 1 91 ? -1.723 9.324 -0.881 1.00 97.44 91 VAL A C 1
ATOM 701 O O . VAL A 1 91 ? -2.128 9.503 -2.030 1.00 97.44 91 VAL A O 1
ATOM 704 N N . VAL A 1 92 ? -2.420 8.640 0.025 1.00 97.69 92 VAL A N 1
ATOM 705 C CA . VAL A 1 92 ? -3.698 7.980 -0.253 1.00 97.69 92 VAL A CA 1
ATOM 706 C C . VAL A 1 92 ? -4.769 8.987 -0.670 1.00 97.69 92 VAL A C 1
ATOM 708 O O . VAL A 1 92 ? -5.450 8.780 -1.672 1.00 97.69 92 VAL A O 1
ATOM 711 N N . TRP A 1 93 ? -4.910 10.096 0.059 1.00 96.94 93 TRP A N 1
ATOM 712 C CA . TRP A 1 93 ? -5.881 11.141 -0.262 1.00 96.94 93 TRP A CA 1
ATOM 713 C C . TRP A 1 93 ? -5.631 11.746 -1.646 1.00 96.94 93 TRP A C 1
ATOM 715 O O . TRP A 1 93 ? -6.560 11.892 -2.4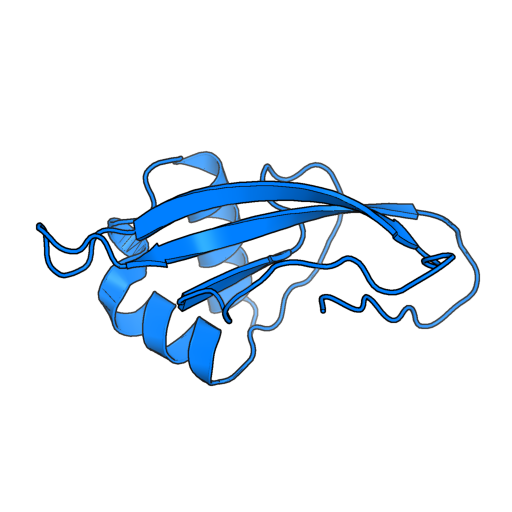42 1.00 96.94 93 TRP A O 1
ATOM 725 N N . ASN A 1 94 ? -4.370 12.055 -1.963 1.00 95.88 94 ASN A N 1
ATOM 726 C CA . ASN A 1 94 ? -3.991 12.571 -3.275 1.00 95.88 94 ASN A CA 1
ATOM 727 C C . ASN A 1 94 ? -4.295 11.569 -4.392 1.00 95.88 94 ASN A C 1
ATOM 729 O O . ASN A 1 94 ? -4.818 11.973 -5.430 1.00 95.88 94 ASN A O 1
ATOM 733 N N . ALA A 1 95 ? -4.013 10.284 -4.168 1.00 96.19 95 ALA A N 1
ATOM 734 C CA . ALA A 1 95 ? -4.313 9.222 -5.119 1.00 96.19 95 ALA A CA 1
ATOM 735 C C . ALA A 1 95 ? -5.821 9.078 -5.375 1.00 96.19 95 ALA A C 1
ATOM 737 O O . ALA A 1 95 ? -6.234 9.007 -6.526 1.00 96.19 95 ALA A O 1
ATOM 738 N N . LEU A 1 96 ? -6.652 9.100 -4.327 1.00 95.44 96 LEU A N 1
ATOM 739 C CA . LEU A 1 96 ? -8.112 9.008 -4.464 1.00 95.44 96 LEU A CA 1
ATOM 740 C C . LEU A 1 96 ? -8.729 10.230 -5.152 1.00 95.44 96 LEU A C 1
ATOM 742 O O . LEU A 1 96 ? -9.742 10.096 -5.829 1.00 95.44 96 LEU A O 1
ATOM 746 N N . ARG A 1 97 ? -8.135 11.417 -4.981 1.00 93.31 97 ARG A N 1
ATOM 747 C CA . ARG A 1 97 ? -8.589 12.649 -5.642 1.00 93.31 97 ARG A CA 1
ATOM 748 C C . ARG A 1 97 ? -8.256 12.671 -7.141 1.00 93.31 97 ARG A C 1
ATOM 750 O O . ARG A 1 97 ? -8.998 13.275 -7.904 1.00 93.31 97 ARG A O 1
ATOM 757 N N . ASP A 1 98 ? -7.115 12.104 -7.540 1.00 86.25 98 ASP A N 1
ATOM 758 C CA . ASP A 1 98 ? -6.632 12.072 -8.938 1.00 86.25 98 ASP A CA 1
ATOM 759 C C . ASP A 1 98 ? -7.243 10.923 -9.769 1.00 86.25 98 ASP A C 1
ATOM 761 O O . ASP A 1 98 ? -7.028 10.878 -10.981 1.00 86.25 98 ASP A O 1
ATOM 765 N N . ALA A 1 99 ? -7.942 9.983 -9.120 1.00 74.50 99 ALA A N 1
ATOM 766 C CA . ALA A 1 99 ? -8.446 8.743 -9.716 1.00 74.50 99 ALA A CA 1
ATOM 767 C C . ALA A 1 99 ? -9.695 8.922 -10.590 1.00 74.50 99 ALA A C 1
ATOM 769 O O . ALA A 1 99 ? -10.602 9.696 -10.210 1.00 74.50 99 ALA A O 1
#

Radius of gyration: 13.27 Å; chains: 1; bounding box: 29×27×38 Å

pLDDT: mean 95.46, std 3.16, range [74.5, 98.56]